Protein AF-0000000086029690 (afdb_homodimer)

pLDDT: mean 85.21, std 20.02, range [34.16, 98.94]

Sequence (148 aa):
MTLHETTILEARLVELEIRTALQDELLATLNDTVAQMRDTLELQQAQLRLLYRRVEQQNDNGAPAAVAEIPPHYMTLHETTILEARLVELEIRTALQDELLATLNDTVAQMRDTLELQQAQLRLLYRRVEQQNDNGAPAAVAEIPPHY

InterPro domains:
  IPR007236 SlyX [MF_00715] (8-74)
  IPR007236 SlyX [PF04102] (9-74)
  IPR007236 SlyX [PTHR36508] (7-74)

Foldseek 3Di:
DDPVVVVVVVVVVVVVVVVVVVVVVVVVVVVVVVVVVVVVVVVVLVVVVVVVVVVVVVCVVDPNDPPPCPDSPD/DDPVVVVVVVVVVVVVVVVVVVVVVVVVVVVVVVVVVVVVVVVVLVVVVVVVVVVVVVCVVDPNDPPPCPDSPD

Radius of gyration: 27.82 Å; Cα contacts (8 Å, |Δi|>4): 71; chains: 2; bounding box: 19×86×48 Å

Secondary structure (DSSP, 8-state):
--HHHHHHHHHHHHHHHHHHHHHHHHHHHHHHHHHHHHHHHHHHHHHHHHHHHHHHHHHHHSS-----------/--HHHHHHHHHHHHHHHHHHHHHHHHHHHHHHHHHHHHHHHHHHHHHHHHHHHHHHHHHHHSS-----------

Structure (mmCIF, N/CA/C/O backbone):
data_AF-0000000086029690-model_v1
#
loop_
_entity.id
_entity.type
_entity.pdbx_description
1 polymer 'Protein SlyX homolog'
#
loop_
_atom_site.group_PDB
_atom_site.id
_atom_site.type_symbol
_atom_site.label_atom_id
_atom_site.label_alt_id
_atom_site.label_comp_id
_atom_site.label_asym_id
_atom_site.label_entity_id
_atom_site.label_seq_id
_atom_site.pdbx_PDB_ins_cod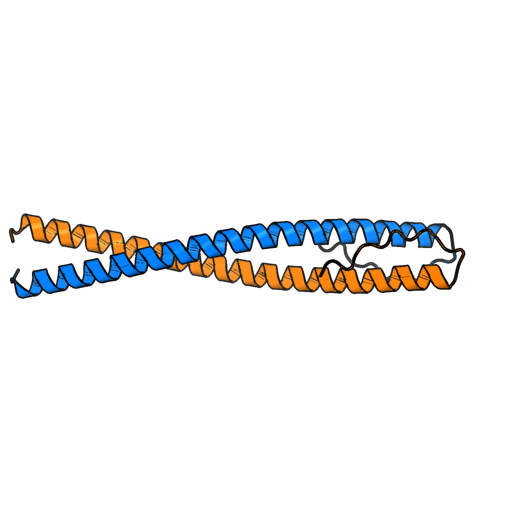e
_atom_site.Cartn_x
_atom_site.Cartn_y
_atom_site.Cartn_z
_atom_site.occupancy
_atom_site.B_iso_or_equiv
_atom_site.auth_seq_id
_atom_site.auth_comp_id
_atom_site.auth_asym_id
_atom_site.auth_atom_id
_atom_site.pdbx_PDB_model_num
ATOM 1 N N . MET A 1 1 ? 2.588 -43.875 -15.359 1 68.62 1 MET A N 1
ATOM 2 C CA . MET A 1 1 ? 1.489 -43 -14.906 1 68.62 1 MET A CA 1
ATOM 3 C C . MET A 1 1 ? 0.292 -43.125 -15.844 1 68.62 1 MET A C 1
ATOM 5 O O . MET A 1 1 ? 0.458 -43.25 -17.062 1 68.62 1 MET A O 1
ATOM 9 N N . THR A 1 2 ? -0.881 -43.219 -15.336 1 85.12 2 THR A N 1
ATOM 10 C CA . THR A 1 2 ? -2.082 -43.469 -16.125 1 85.12 2 THR A CA 1
ATOM 11 C C . THR A 1 2 ? -2.594 -42.188 -16.75 1 85.12 2 THR A C 1
ATOM 13 O O . THR A 1 2 ? -2.184 -41.094 -16.344 1 85.12 2 THR A O 1
ATOM 16 N N . LEU A 1 3 ? -3.26 -42.438 -17.891 1 84.19 3 LEU A N 1
ATOM 17 C CA . LEU A 1 3 ? -3.891 -41.281 -18.562 1 84.19 3 LEU A CA 1
ATOM 18 C C . LEU A 1 3 ? -4.637 -40.406 -17.562 1 84.19 3 LEU A C 1
ATOM 20 O O . LEU A 1 3 ? -4.609 -39.188 -17.672 1 84.19 3 LEU A O 1
ATOM 24 N N . HIS A 1 4 ? -5.258 -41.031 -16.641 1 87.88 4 HIS A N 1
ATOM 25 C CA . HIS A 1 4 ? -6.031 -40.344 -15.625 1 87.88 4 HIS A CA 1
ATOM 26 C C . HIS A 1 4 ? -5.133 -39.438 -14.766 1 87.88 4 HIS A C 1
ATOM 28 O O . HIS A 1 4 ? -5.465 -38.281 -14.5 1 87.88 4 HIS A O 1
ATOM 34 N N . GLU A 1 5 ? -3.965 -39.844 -14.328 1 88.25 5 GLU A N 1
ATOM 35 C CA . GLU A 1 5 ? -3.021 -39.094 -13.5 1 88.25 5 GLU A CA 1
ATOM 36 C C . GLU A 1 5 ? -2.488 -37.875 -14.234 1 88.25 5 GLU A C 1
ATOM 38 O O . GLU A 1 5 ? -2.352 -36.812 -13.641 1 88.25 5 GLU A O 1
ATOM 43 N N . THR A 1 6 ? -2.24 -38.031 -15.477 1 91.62 6 THR A N 1
ATOM 44 C CA . THR A 1 6 ? -1.722 -36.938 -16.281 1 91.62 6 THR A CA 1
ATOM 45 C C . THR A 1 6 ? -2.752 -35.812 -16.406 1 91.62 6 THR A C 1
ATOM 47 O O . THR A 1 6 ? -2.402 -34.625 -16.344 1 91.62 6 THR A O 1
ATOM 50 N N . THR A 1 7 ? -4.039 -36.188 -16.641 1 91.75 7 THR A N 1
ATOM 51 C CA . THR A 1 7 ? -5.129 -35.219 -16.75 1 91.75 7 THR A CA 1
ATOM 52 C C . THR A 1 7 ? -5.285 -34.406 -15.453 1 91.75 7 THR A C 1
ATOM 54 O O . THR A 1 7 ? -5.574 -33.219 -15.484 1 91.75 7 THR A O 1
ATOM 57 N N . ILE A 1 8 ? -5.074 -35.094 -14.328 1 93.62 8 ILE A N 1
ATOM 58 C CA . ILE A 1 8 ? -5.172 -34.438 -13.023 1 93.62 8 ILE A CA 1
ATOM 59 C C . ILE A 1 8 ? -4.031 -33.438 -12.867 1 93.62 8 ILE A C 1
ATOM 61 O O . ILE A 1 8 ? -4.238 -32.312 -12.383 1 93.62 8 ILE A O 1
ATOM 65 N N . LEU A 1 9 ? -2.814 -33.812 -13.227 1 93.81 9 LEU A N 1
ATOM 66 C CA . LEU A 1 9 ? -1.644 -32.938 -13.164 1 93.81 9 LEU A CA 1
ATOM 67 C C . LEU A 1 9 ? -1.842 -31.703 -14.031 1 93.81 9 LEU A C 1
ATOM 69 O O . LEU A 1 9 ? -1.489 -30.594 -13.625 1 93.81 9 LEU A O 1
ATOM 73 N N . GLU A 1 10 ? -2.406 -31.891 -15.172 1 94.75 10 GLU A N 1
ATOM 74 C CA . GLU A 1 10 ? -2.678 -30.797 -16.109 1 94.75 10 GLU A CA 1
ATOM 75 C C . GLU A 1 10 ? -3.713 -29.844 -15.531 1 94.75 10 GLU A C 1
ATOM 77 O O . GLU A 1 10 ? -3.58 -28.625 -15.68 1 94.75 10 GLU A O 1
ATOM 82 N N . ALA A 1 11 ? -4.711 -30.375 -14.945 1 97.12 11 ALA A N 1
ATOM 83 C CA . ALA A 1 11 ? -5.754 -29.547 -14.328 1 97.12 11 ALA A CA 1
ATOM 84 C C . ALA A 1 11 ? -5.184 -28.703 -13.203 1 97.12 11 ALA A C 1
ATOM 86 O O . ALA A 1 11 ? -5.512 -27.516 -13.078 1 97.12 11 ALA A O 1
ATOM 87 N N . ARG A 1 12 ? -4.324 -29.266 -12.383 1 97.44 12 ARG A N 1
ATOM 88 C CA . ARG A 1 12 ? -3.666 -28.547 -11.297 1 97.44 12 ARG A CA 1
ATOM 89 C C . ARG A 1 12 ? -2.766 -27.438 -11.828 1 97.44 12 ARG A C 1
ATOM 91 O O . ARG A 1 12 ? -2.695 -26.359 -11.25 1 97.44 12 ARG A O 1
ATOM 98 N N . LEU A 1 13 ? -2.1 -27.766 -12.867 1 97.75 13 LEU A N 1
ATOM 99 C CA . LEU A 1 13 ? -1.229 -26.781 -13.508 1 97.75 13 LEU A CA 1
ATOM 100 C C . LEU A 1 13 ? -2.027 -25.578 -13.984 1 97.75 13 LEU A C 1
ATOM 102 O O . LEU A 1 13 ? -1.632 -24.422 -13.742 1 97.75 13 LEU A O 1
ATOM 106 N N . VAL A 1 14 ? -3.111 -25.797 -14.617 1 98.06 14 VAL A N 1
ATOM 107 C CA . VAL A 1 14 ? -3.969 -24.734 -15.141 1 98.06 14 VAL A CA 1
ATOM 108 C C . VAL A 1 14 ? -4.496 -23.875 -13.992 1 98.06 14 VAL A C 1
ATOM 110 O O . VAL A 1 14 ? -4.484 -22.656 -14.07 1 98.06 14 VAL A O 1
ATOM 113 N N . GLU A 1 15 ? -4.844 -24.516 -12.938 1 98.19 15 GLU A N 1
ATOM 114 C CA . GLU A 1 15 ? -5.348 -23.797 -11.758 1 98.19 15 GLU A CA 1
ATOM 115 C C . GLU A 1 15 ? -4.281 -22.891 -11.172 1 98.19 15 GLU A C 1
ATOM 117 O O . GLU A 1 15 ? -4.559 -21.719 -10.852 1 98.19 15 GLU A O 1
ATOM 122 N N . LEU A 1 16 ? -3.104 -23.406 -11.055 1 98.44 16 LEU A N 1
ATOM 123 C CA . LEU A 1 16 ? -2.004 -22.625 -10.5 1 98.44 16 LEU A CA 1
ATOM 124 C C . LEU A 1 16 ? -1.626 -21.469 -11.43 1 98.44 16 LEU A C 1
ATOM 126 O O . LEU A 1 16 ? -1.258 -20.391 -10.969 1 98.44 16 LEU A O 1
ATOM 130 N N . GLU A 1 17 ? -1.734 -21.641 -12.672 1 98.56 17 GLU A N 1
ATOM 131 C CA . GLU A 1 17 ? -1.463 -20.578 -13.641 1 98.56 17 GLU A CA 1
ATOM 132 C C . GLU A 1 17 ? -2.477 -19.453 -13.523 1 98.56 17 GLU A C 1
ATOM 134 O O . GLU A 1 17 ? -2.107 -18.266 -13.555 1 98.56 17 GLU A O 1
ATOM 139 N N . ILE A 1 18 ? -3.67 -19.766 -13.344 1 98.69 18 ILE A N 1
ATOM 140 C CA . ILE A 1 18 ? -4.73 -18.766 -13.18 1 98.69 18 ILE A CA 1
ATOM 141 C C . ILE A 1 18 ? -4.508 -17.984 -11.883 1 98.69 18 ILE A C 1
ATOM 143 O O . ILE A 1 18 ? -4.559 -16.75 -11.883 1 98.69 18 ILE A O 1
ATOM 147 N N . ARG A 1 19 ? -4.215 -18.734 -10.805 1 98.62 19 ARG A N 1
ATOM 148 C CA . ARG A 1 19 ? -3.967 -18.109 -9.508 1 98.62 19 ARG A CA 1
ATOM 149 C C . ARG A 1 19 ? -2.781 -17.141 -9.586 1 98.62 19 ARG A C 1
ATOM 151 O O . ARG A 1 19 ? -2.85 -16.031 -9.078 1 98.62 19 ARG A O 1
ATOM 158 N N . THR A 1 20 ? -1.771 -17.594 -10.156 1 98.62 20 THR A N 1
ATOM 159 C CA . THR A 1 20 ? -0.568 -16.781 -10.289 1 98.62 20 THR A CA 1
ATOM 160 C C . THR A 1 20 ? -0.862 -15.516 -11.078 1 98.62 20 THR A C 1
ATOM 162 O O . THR A 1 20 ? -0.384 -14.43 -10.727 1 98.62 20 THR A O 1
ATOM 165 N N . ALA A 1 21 ? -1.666 -15.648 -12.117 1 98.62 21 ALA A N 1
ATOM 166 C CA . ALA A 1 21 ? -2.029 -14.492 -12.93 1 98.62 21 ALA A CA 1
ATOM 167 C C . ALA A 1 21 ? -2.842 -13.484 -12.117 1 98.62 21 ALA A C 1
ATOM 169 O O . ALA A 1 21 ? -2.598 -12.281 -12.195 1 98.62 21 ALA A O 1
ATOM 170 N N . LEU A 1 22 ? -3.74 -13.922 -11.344 1 98.69 22 LEU A N 1
ATOM 171 C CA . LEU A 1 22 ? -4.57 -13.07 -10.492 1 98.69 22 LEU A CA 1
ATOM 172 C C . LEU A 1 22 ? -3.725 -12.391 -9.414 1 98.69 22 LEU A C 1
ATOM 174 O O . LEU A 1 22 ? -3.896 -11.195 -9.156 1 98.69 22 LEU A O 1
ATOM 178 N N . GLN A 1 23 ? -2.846 -13.055 -8.844 1 98.69 23 GLN A N 1
ATOM 179 C CA . GLN A 1 23 ? -1.959 -12.516 -7.824 1 98.69 23 GLN A CA 1
ATOM 180 C C . GLN A 1 23 ? -1.026 -11.453 -8.406 1 98.69 23 GLN A C 1
ATOM 182 O O . GLN A 1 23 ? -0.735 -10.445 -7.762 1 98.69 23 GLN A O 1
ATOM 187 N N . ASP A 1 24 ? -0.633 -11.758 -9.609 1 98.62 24 ASP A N 1
ATOM 188 C CA . ASP A 1 24 ? 0.189 -10.766 -10.297 1 98.62 24 ASP A CA 1
ATOM 189 C C . ASP A 1 24 ? -0.56 -9.445 -10.453 1 98.62 24 ASP A C 1
ATOM 191 O O . ASP A 1 24 ? 0.006 -8.375 -10.211 1 98.62 24 ASP A O 1
ATOM 195 N N . GLU A 1 25 ? -1.738 -9.555 -10.844 1 98.75 25 GLU A N 1
ATOM 196 C CA . GLU A 1 25 ? -2.568 -8.367 -11.008 1 98.75 25 GLU A CA 1
ATOM 197 C C . GLU A 1 25 ? -2.773 -7.648 -9.68 1 98.75 25 GLU A C 1
ATOM 199 O O . GLU A 1 25 ? -2.686 -6.418 -9.609 1 98.75 25 GLU A O 1
ATOM 204 N N . LEU A 1 26 ? -3.062 -8.367 -8.648 1 98.75 26 LEU A N 1
ATOM 205 C CA . LEU A 1 26 ? -3.26 -7.809 -7.32 1 98.75 26 LEU A CA 1
ATOM 206 C C . LEU A 1 26 ? -1.996 -7.105 -6.832 1 98.75 26 LEU A C 1
ATOM 208 O O . LEU A 1 26 ? -2.064 -6 -6.293 1 98.75 26 LEU A O 1
ATOM 212 N N . LEU A 1 27 ? -0.886 -7.734 -7.039 1 98.81 27 LEU A N 1
ATOM 213 C CA . LEU A 1 27 ? 0.401 -7.176 -6.641 1 98.81 27 LEU A CA 1
ATOM 214 C C . LEU A 1 27 ? 0.66 -5.852 -7.352 1 98.81 27 LEU A C 1
ATOM 216 O O . LEU A 1 27 ? 1.115 -4.887 -6.73 1 98.81 27 LEU A O 1
ATOM 220 N N . ALA A 1 28 ? 0.313 -5.867 -8.609 1 98.75 28 ALA A N 1
ATOM 221 C CA . ALA A 1 28 ? 0.49 -4.641 -9.383 1 98.75 28 ALA A CA 1
ATOM 222 C C . ALA A 1 28 ? -0.393 -3.52 -8.844 1 98.75 28 ALA A C 1
ATOM 224 O O . ALA A 1 28 ? 0.069 -2.391 -8.664 1 98.75 28 ALA A O 1
ATOM 225 N N . THR A 1 29 ? -1.554 -3.846 -8.555 1 98.75 29 THR A N 1
ATOM 226 C CA . THR A 1 29 ? -2.514 -2.881 -8.031 1 98.75 29 THR A CA 1
ATOM 227 C C . THR A 1 29 ? -2.068 -2.361 -6.664 1 98.75 29 THR A C 1
ATOM 229 O O . THR A 1 29 ? -2.107 -1.155 -6.41 1 98.75 29 THR A O 1
ATOM 232 N N . LEU A 1 30 ? -1.628 -3.211 -5.824 1 98.75 30 LEU A N 1
ATOM 233 C CA . LEU A 1 30 ? -1.173 -2.824 -4.496 1 98.75 30 LEU A CA 1
ATOM 234 C C . LEU A 1 30 ? 0.079 -1.958 -4.578 1 98.75 30 LE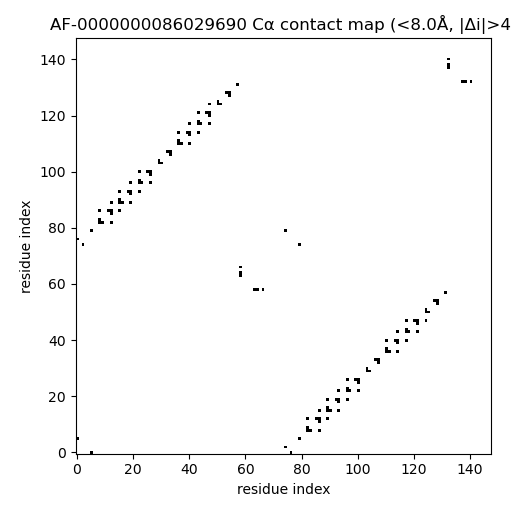U A C 1
ATOM 236 O O . LEU A 1 30 ? 0.229 -0.999 -3.818 1 98.75 30 LEU A O 1
ATOM 240 N N . ASN A 1 31 ? 0.923 -2.281 -5.449 1 98.88 31 ASN A N 1
ATOM 241 C CA . ASN A 1 31 ? 2.115 -1.464 -5.648 1 98.88 31 ASN A CA 1
ATOM 242 C C . ASN A 1 31 ? 1.755 -0.041 -6.062 1 98.88 31 ASN A C 1
ATOM 244 O O . ASN A 1 31 ? 2.34 0.922 -5.566 1 98.88 31 ASN A O 1
ATOM 248 N N . ASP A 1 32 ? 0.841 0.083 -6.965 1 98.81 32 ASP A N 1
ATOM 249 C CA . ASP A 1 32 ? 0.36 1.397 -7.379 1 98.81 32 ASP A CA 1
ATOM 250 C C . ASP A 1 32 ? -0.253 2.154 -6.203 1 98.81 32 ASP A C 1
ATOM 252 O O . ASP A 1 32 ? -0.032 3.357 -6.051 1 98.81 32 ASP A O 1
ATOM 256 N N . THR A 1 33 ? -1.052 1.488 -5.406 1 98.94 33 THR A N 1
ATOM 257 C CA . THR A 1 33 ? -1.677 2.068 -4.223 1 98.94 33 THR A CA 1
ATOM 258 C C . THR A 1 33 ? -0.621 2.592 -3.254 1 98.94 33 THR A C 1
ATOM 260 O O . THR A 1 33 ? -0.72 3.723 -2.771 1 98.94 33 THR A O 1
ATOM 263 N N . VAL A 1 34 ? 0.375 1.799 -3.006 1 98.88 34 VAL A N 1
ATOM 264 C CA . VAL A 1 34 ? 1.442 2.174 -2.084 1 98.88 34 VAL A CA 1
ATOM 265 C C . VAL A 1 34 ? 2.158 3.42 -2.6 1 98.88 34 VAL A C 1
ATOM 267 O O . VAL A 1 34 ? 2.469 4.328 -1.828 1 98.88 34 VAL A O 1
ATOM 270 N N . ALA A 1 35 ? 2.385 3.545 -3.84 1 98.88 35 ALA A N 1
ATOM 271 C CA . ALA A 1 35 ? 3.045 4.703 -4.441 1 98.88 35 ALA A CA 1
ATOM 272 C C . ALA A 1 35 ? 2.215 5.969 -4.25 1 98.88 35 ALA A C 1
ATOM 274 O 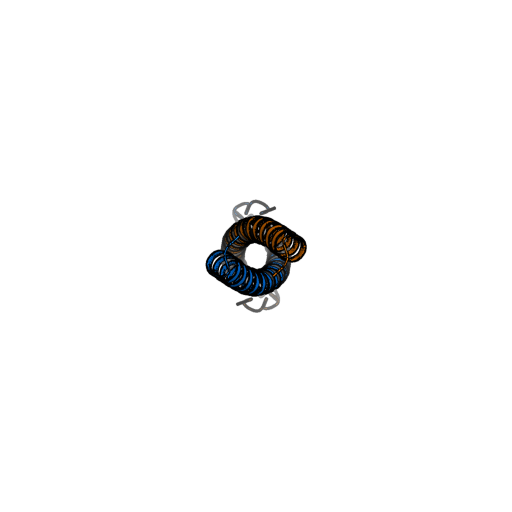O . ALA A 1 35 ? 2.744 7.016 -3.873 1 98.88 35 ALA A O 1
ATOM 275 N N . GLN A 1 36 ? 0.976 5.844 -4.445 1 98.88 36 GLN A N 1
ATOM 276 C CA . GLN A 1 36 ? 0.07 6.977 -4.289 1 98.88 36 GLN A CA 1
ATOM 277 C C . GLN A 1 36 ? -0.01 7.418 -2.83 1 98.88 36 GLN A C 1
ATOM 279 O O . GLN A 1 36 ? 0.003 8.617 -2.539 1 98.88 36 GLN A O 1
ATOM 284 N N . MET A 1 37 ? -0.088 6.406 -2.012 1 98.88 37 MET A N 1
ATOM 285 C CA . MET A 1 37 ? -0.155 6.707 -0.584 1 98.88 37 MET A CA 1
ATOM 286 C C . MET A 1 37 ? 1.132 7.371 -0.106 1 98.88 37 MET A C 1
ATOM 288 O O . MET A 1 37 ? 1.096 8.281 0.719 1 98.88 37 MET A O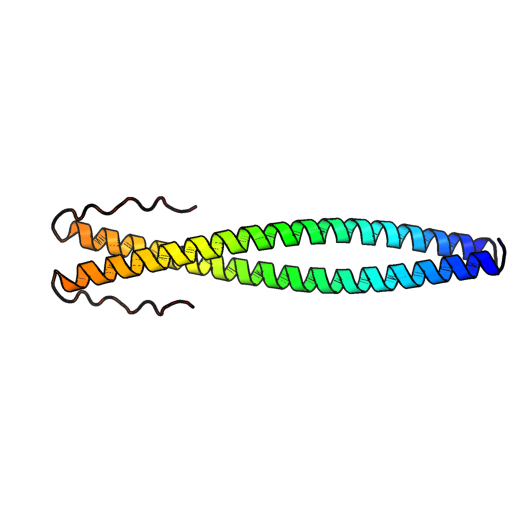 1
ATOM 292 N N . ARG A 1 38 ? 2.215 6.898 -0.646 1 98.88 38 ARG A N 1
ATOM 293 C CA . ARG A 1 38 ? 3.504 7.5 -0.315 1 98.88 38 ARG A CA 1
ATOM 294 C C . ARG A 1 38 ? 3.543 8.969 -0.717 1 98.88 38 ARG A C 1
ATOM 296 O O . ARG A 1 38 ? 4.004 9.82 0.05 1 98.88 38 ARG A O 1
ATOM 303 N N . ASP A 1 39 ? 3.057 9.312 -1.884 1 98.75 39 ASP A N 1
ATOM 304 C CA . ASP A 1 39 ? 2.996 10.688 -2.355 1 98.75 39 ASP A CA 1
ATOM 305 C C . ASP A 1 39 ? 2.129 11.547 -1.438 1 98.75 39 ASP A C 1
ATOM 307 O O . ASP A 1 39 ? 2.512 12.664 -1.079 1 98.75 39 ASP A O 1
ATOM 311 N N . THR A 1 40 ? 1.03 10.961 -1.096 1 98.81 40 THR A N 1
ATOM 312 C CA . THR A 1 40 ? 0.105 11.672 -0.217 1 98.81 40 THR A CA 1
ATOM 313 C C . THR A 1 40 ? 0.74 11.922 1.147 1 98.81 40 THR A C 1
ATOM 315 O O . THR A 1 40 ? 0.625 13.016 1.699 1 98.81 40 THR A O 1
ATOM 318 N N . LEU A 1 41 ? 1.374 10.953 1.675 1 98.81 41 LEU A N 1
ATOM 319 C CA . LEU A 1 41 ? 2.053 11.055 2.963 1 98.81 41 LEU A CA 1
ATOM 320 C C . LEU A 1 41 ? 3.107 12.156 2.932 1 98.81 41 LEU A C 1
ATOM 322 O O . LEU A 1 41 ? 3.201 12.953 3.867 1 98.81 41 LEU A O 1
ATOM 326 N N . GLU A 1 42 ? 3.799 12.172 1.854 1 98.75 42 GLU A N 1
ATOM 327 C CA . GLU A 1 42 ? 4.848 13.172 1.697 1 98.75 42 GLU A CA 1
ATOM 328 C C . GLU A 1 42 ? 4.258 14.578 1.615 1 98.75 42 GLU A C 1
ATOM 330 O O . GLU A 1 42 ? 4.785 15.516 2.217 1 98.75 42 GLU A O 1
ATOM 335 N N . LEU A 1 43 ? 3.232 14.703 0.888 1 98.62 43 LEU A N 1
ATOM 336 C CA . LEU A 1 43 ? 2.557 15.992 0.756 1 98.62 43 LEU A CA 1
ATOM 337 C C . LEU A 1 43 ? 2.014 16.469 2.102 1 98.62 43 LEU A C 1
ATOM 339 O O . LEU A 1 43 ? 2.217 17.609 2.49 1 98.62 43 LEU A O 1
ATOM 343 N N . GLN A 1 44 ? 1.405 15.562 2.846 1 98.62 44 GLN A N 1
ATOM 344 C CA . GLN A 1 44 ? 0.851 15.922 4.148 1 98.62 44 GLN A CA 1
ATOM 345 C C . GLN A 1 44 ? 1.955 16.281 5.133 1 98.62 44 GLN A C 1
ATOM 347 O O . GLN A 1 44 ? 1.787 17.188 5.953 1 98.62 44 GLN A O 1
ATOM 352 N N . GLN A 1 45 ? 3.021 15.664 5.008 1 98.44 45 GLN A N 1
ATOM 353 C CA . GLN A 1 45 ? 4.156 15.969 5.875 1 98.44 45 GLN A CA 1
ATOM 354 C C . GLN A 1 45 ? 4.703 17.359 5.59 1 98.44 45 GLN A C 1
ATOM 356 O O . GLN A 1 45 ? 5.027 18.109 6.516 1 98.44 45 GLN A O 1
ATOM 361 N N . ALA A 1 46 ? 4.773 17.688 4.344 1 98 46 ALA A N 1
ATOM 362 C CA . ALA A 1 46 ? 5.23 19.016 3.951 1 98 46 ALA A CA 1
ATOM 363 C C . ALA A 1 46 ? 4.262 20.094 4.434 1 98 46 ALA A C 1
ATOM 365 O O . ALA A 1 46 ? 4.684 21.141 4.926 1 98 46 ALA A O 1
ATOM 366 N N . GLN A 1 47 ? 3.049 19.828 4.309 1 98.12 47 GLN A N 1
ATOM 367 C CA . GLN A 1 47 ? 2.016 20.75 4.77 1 98.12 47 GLN A CA 1
ATOM 368 C C . GLN A 1 47 ? 2.096 20.969 6.277 1 98.12 47 GLN A C 1
ATOM 370 O O . GLN A 1 47 ? 1.967 22.094 6.758 1 98.12 47 GLN A O 1
ATOM 375 N N . LEU A 1 48 ? 2.344 19.938 7 1 97.62 48 LEU A N 1
ATOM 376 C CA . LEU A 1 48 ? 2.488 20.016 8.453 1 97.62 48 LEU A CA 1
ATOM 377 C C . LEU A 1 48 ? 3.686 20.875 8.828 1 97.62 48 LEU A C 1
ATOM 379 O O . LEU A 1 48 ? 3.582 21.734 9.711 1 97.62 48 LEU A O 1
ATOM 383 N N . ARG A 1 49 ? 4.715 20.641 8.125 1 96.88 49 ARG A N 1
ATOM 384 C CA . ARG A 1 49 ? 5.918 21.406 8.391 1 96.88 49 ARG A CA 1
ATOM 385 C C . ARG A 1 49 ? 5.676 22.891 8.148 1 96.88 49 ARG A C 1
ATOM 387 O O . ARG A 1 49 ? 6.086 23.734 8.953 1 96.88 49 ARG A O 1
ATOM 394 N N . LEU A 1 50 ? 5.051 23.156 7.094 1 94.88 50 LEU A N 1
ATOM 395 C CA . LEU A 1 50 ? 4.75 24.547 6.746 1 94.88 50 LEU A CA 1
ATOM 396 C C . LEU A 1 50 ? 3.855 25.188 7.801 1 94.88 50 LEU A C 1
ATOM 398 O O . LEU A 1 50 ? 4.117 26.297 8.25 1 94.88 50 LEU A O 1
ATOM 402 N N . LEU A 1 51 ? 2.9 24.531 8.32 1 92.81 51 LEU A N 1
ATOM 403 C CA . LEU A 1 51 ? 1.946 25.047 9.289 1 92.81 51 LEU A CA 1
ATOM 404 C C . LEU A 1 51 ? 2.604 25.219 10.656 1 92.81 51 LEU A C 1
ATOM 406 O O . LEU A 1 51 ? 2.309 26.188 11.367 1 92.81 51 LEU A O 1
ATOM 410 N N . TYR A 1 52 ? 3.482 24.344 10.922 1 91.94 52 TYR A N 1
ATOM 411 C CA . TYR A 1 52 ? 4.215 24.453 12.18 1 91.94 52 TYR A CA 1
ATOM 412 C C . TYR A 1 52 ? 5.078 25.719 12.195 1 91.94 52 TYR A C 1
ATOM 414 O O . TYR A 1 52 ? 5.105 26.453 13.188 1 91.94 52 TYR A O 1
ATOM 422 N N . ARG A 1 53 ? 5.684 26.016 11.125 1 89.38 53 ARG A N 1
ATOM 423 C CA . ARG A 1 53 ? 6.512 27.203 11.008 1 89.38 53 ARG A CA 1
ATOM 424 C C . ARG A 1 53 ? 5.668 28.469 11.141 1 89.38 53 ARG A C 1
ATOM 426 O O . ARG A 1 53 ? 6.082 29.438 11.789 1 89.38 53 ARG A O 1
ATOM 433 N N . ARG A 1 54 ? 4.508 28.391 10.617 1 85.69 54 ARG A N 1
ATOM 434 C CA . ARG A 1 54 ? 3.604 29.531 10.68 1 85.69 54 ARG A CA 1
ATOM 435 C C . ARG A 1 54 ? 3.148 29.797 12.109 1 85.69 54 ARG A C 1
ATOM 437 O O . ARG A 1 54 ? 3.125 30.938 12.562 1 85.69 54 ARG A O 1
ATOM 444 N N . VAL A 1 55 ? 2.838 28.781 12.805 1 84.5 55 VAL A N 1
ATOM 445 C CA . VAL A 1 5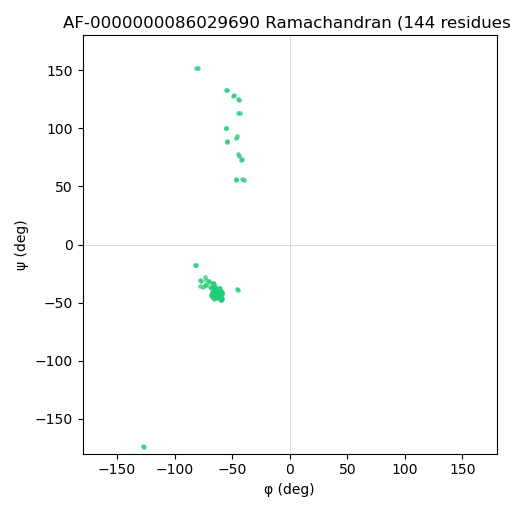5 ? 2.373 28.891 14.188 1 84.5 55 VAL A CA 1
ATOM 446 C C . VAL A 1 55 ? 3.508 29.406 15.07 1 84.5 55 VAL A C 1
ATOM 448 O O . VAL A 1 55 ? 3.295 30.25 15.938 1 84.5 55 VAL A O 1
ATOM 451 N N . GLU A 1 56 ? 4.633 28.969 14.75 1 84.44 56 GLU A N 1
ATOM 452 C CA . GLU A 1 56 ? 5.801 29.391 15.523 1 84.44 56 GLU A CA 1
ATOM 453 C C . GLU A 1 56 ? 6.113 30.859 15.297 1 84.44 56 GLU A C 1
ATOM 455 O O . GLU A 1 56 ? 6.418 31.594 16.25 1 84.44 56 GLU A O 1
ATOM 460 N N . GLN A 1 57 ? 5.957 31.391 14.141 1 82.62 57 GLN A N 1
ATOM 461 C CA . GLN A 1 57 ? 6.215 32.781 13.789 1 82.62 57 GLN A CA 1
ATOM 462 C C . GLN A 1 57 ? 5.184 33.719 14.422 1 82.62 57 GLN A C 1
ATOM 464 O O . GLN A 1 57 ? 5.523 34.812 14.867 1 82.62 57 GLN A O 1
ATOM 469 N N . GLN A 1 58 ? 3.992 33.344 14.625 1 78.81 58 GLN A N 1
ATOM 470 C CA . GLN A 1 58 ? 2.922 34.125 15.219 1 78.81 58 GLN A CA 1
ATOM 471 C C . GLN A 1 58 ? 3.064 34.219 16.734 1 78.81 58 GLN A C 1
ATOM 473 O O . GLN A 1 58 ? 2.715 35.219 17.344 1 78.81 58 GLN A O 1
ATOM 478 N N . ASN A 1 59 ? 3.59 33.219 17.219 1 76.69 59 ASN A N 1
ATOM 479 C CA . ASN A 1 59 ? 3.814 33.219 18.672 1 76.69 59 ASN A CA 1
ATOM 480 C C . ASN A 1 59 ? 4.965 34.125 19.062 1 76.69 59 ASN A C 1
ATOM 482 O O . ASN A 1 59 ? 4.965 34.688 20.156 1 76.69 59 ASN A O 1
ATOM 486 N N . ASP A 1 60 ? 5.965 34.406 18.297 1 75 60 ASP A N 1
ATOM 487 C CA . ASP A 1 60 ? 7.113 35.25 18.578 1 75 60 ASP A CA 1
ATOM 488 C C . ASP A 1 60 ? 6.734 36.719 18.453 1 75 60 ASP A C 1
ATOM 490 O O . ASP A 1 60 ? 7.289 37.562 19.172 1 75 60 ASP A O 1
ATOM 494 N N . ASN A 1 61 ? 5.84 37.219 17.531 1 60.66 61 ASN A N 1
ATOM 495 C CA . ASN A 1 61 ? 5.496 38.625 17.312 1 60.66 61 ASN A CA 1
ATOM 496 C C . ASN A 1 61 ? 4.453 39.094 18.328 1 60.66 61 ASN A C 1
ATOM 498 O O . ASN A 1 61 ? 4.215 40.312 18.453 1 60.66 61 ASN A O 1
ATOM 502 N N . GLY A 1 62 ? 3.623 38.219 19.109 1 57.09 62 GLY A N 1
ATOM 503 C CA . GLY A 1 62 ? 2.701 38.531 20.188 1 57.09 62 GLY A CA 1
ATOM 504 C C . GLY A 1 62 ? 2.955 37.719 21.453 1 57.09 62 GLY A C 1
ATOM 505 O O . GLY A 1 62 ? 3.891 36.938 21.5 1 57.09 62 GLY A O 1
ATOM 506 N N . ALA A 1 63 ? 2.004 37.719 22.781 1 52.06 63 ALA A N 1
ATOM 507 C CA . ALA A 1 63 ? 2.082 37.031 24.062 1 52.06 63 ALA A CA 1
ATOM 508 C C . ALA A 1 63 ? 2.189 35.531 23.859 1 52.06 63 ALA A C 1
ATOM 510 O O . ALA A 1 63 ? 1.68 34.969 22.875 1 52.06 63 ALA A O 1
ATOM 511 N N . PRO A 1 64 ? 3.131 34.75 24.547 1 48.22 64 PRO A N 1
ATOM 512 C CA . PRO A 1 64 ? 3.5 33.344 24.484 1 48.22 64 PRO A CA 1
ATOM 513 C C . PRO A 1 64 ? 2.289 32.406 24.359 1 48.22 64 PRO A C 1
ATOM 515 O O . PRO A 1 64 ? 1.442 32.375 25.25 1 48.22 64 PRO A O 1
ATOM 518 N N . ALA A 1 65 ? 1.426 32.5 23.422 1 47.28 65 ALA A N 1
ATOM 519 C CA . ALA A 1 65 ? 0.38 31.469 23.469 1 47.28 65 ALA A CA 1
ATOM 520 C C . ALA A 1 65 ? 0.971 30.094 23.734 1 47.28 65 ALA A C 1
ATOM 522 O O . ALA A 1 65 ? 2.121 29.828 23.375 1 47.28 65 ALA A O 1
ATOM 523 N N . ALA A 1 66 ? 0.57 29.312 24.734 1 45.22 66 ALA A N 1
ATOM 524 C CA . ALA A 1 66 ? 0.916 27.953 25.172 1 45.22 66 ALA A CA 1
ATOM 525 C C . ALA A 1 66 ? 0.925 26.984 23.984 1 45.22 66 ALA A C 1
ATOM 527 O O . ALA A 1 66 ? -0.126 26.5 23.562 1 45.22 66 ALA A O 1
ATOM 528 N N . VAL A 1 67 ? 1.631 27.188 22.984 1 45.16 67 VAL A N 1
ATOM 529 C CA . VAL A 1 67 ? 1.689 26.359 21.781 1 45.16 67 VAL A CA 1
ATOM 530 C C . VAL A 1 67 ? 2.01 24.922 22.141 1 45.16 67 VAL A C 1
ATOM 532 O O . VAL A 1 67 ? 3.049 24.641 22.75 1 45.16 67 VAL A O 1
ATOM 535 N N . ALA A 1 68 ? 1.047 24.141 22.422 1 44.31 68 ALA A N 1
ATOM 536 C CA . ALA A 1 68 ? 1.298 22.719 22.656 1 44.31 68 ALA A CA 1
ATOM 537 C C . ALA A 1 68 ? 2.266 22.141 21.625 1 44.31 68 ALA A C 1
ATOM 539 O O . ALA A 1 68 ? 2.143 22.422 20.438 1 44.31 68 ALA A O 1
ATOM 540 N N . GLU A 1 69 ? 3.52 21.703 21.922 1 44.22 69 GLU A N 1
ATOM 541 C CA . GLU A 1 69 ? 4.586 21 21.219 1 44.22 69 GLU A CA 1
ATOM 542 C C . GLU A 1 69 ? 4.031 19.859 20.375 1 44.22 69 GLU A C 1
ATOM 544 O O . GLU A 1 69 ? 3.518 18.875 20.922 1 44.22 69 GLU A O 1
ATOM 549 N N . ILE A 1 70 ? 3.379 20.078 19.281 1 44.69 70 ILE A N 1
ATOM 550 C CA . ILE A 1 70 ? 3.104 18.922 18.438 1 44.69 70 ILE A CA 1
ATOM 551 C C . ILE A 1 70 ? 4.41 18.203 18.109 1 44.69 70 ILE A C 1
ATOM 553 O O . ILE A 1 70 ? 5.309 18.781 17.5 1 44.69 70 ILE A O 1
ATOM 557 N N . PRO A 1 71 ? 4.719 17.109 18.812 1 40.38 71 PRO A N 1
ATOM 558 C CA . PRO A 1 71 ? 5.965 16.422 18.469 1 40.38 71 PRO A CA 1
ATOM 559 C C . PRO A 1 71 ? 6.113 16.188 16.969 1 40.38 71 PRO A C 1
ATOM 561 O O . PRO A 1 71 ? 5.113 16.047 16.266 1 40.38 71 PRO A O 1
ATOM 564 N N . PRO A 1 72 ? 7.285 16.594 16.375 1 38.62 72 PRO A N 1
ATOM 565 C CA . PRO A 1 72 ? 7.629 16.406 14.953 1 38.62 72 PRO A CA 1
ATOM 566 C C . PRO A 1 72 ? 7.301 15.008 14.438 1 38.62 72 PRO A C 1
ATOM 568 O O . PRO A 1 72 ? 7.656 14.016 15.078 1 38.62 72 PRO A O 1
ATOM 571 N N . HIS A 1 73 ? 6.031 14.703 14.148 1 45.78 73 HIS A N 1
ATOM 572 C CA . HIS A 1 73 ? 5.844 13.336 13.664 1 45.78 73 HIS A CA 1
ATOM 573 C C . HIS A 1 73 ? 6.883 12.984 12.602 1 45.78 73 HIS A C 1
ATOM 575 O O . HIS A 1 73 ? 6.926 13.609 11.539 1 45.78 73 HIS A O 1
ATOM 581 N N . TYR A 1 74 ? 7.977 12.43 12.969 1 34.53 74 TYR A N 1
ATOM 582 C CA . TYR A 1 74 ? 8.867 11.773 12.016 1 34.53 74 TYR A CA 1
ATOM 583 C C . TYR A 1 74 ? 8.094 10.836 11.094 1 34.53 74 TYR A C 1
ATOM 585 O O . TYR A 1 74 ? 7.078 10.266 11.492 1 34.53 74 TYR A O 1
ATOM 593 N N . MET B 1 1 ? 1.081 -40.188 -23.312 1 68.19 1 MET B N 1
ATOM 594 C CA . MET B 1 1 ? 2.119 -39.25 -22.938 1 68.19 1 MET B CA 1
ATOM 595 C C . MET B 1 1 ? 3.346 -39.969 -22.375 1 68.19 1 MET B C 1
ATOM 597 O O . MET B 1 1 ? 3.215 -40.938 -21.641 1 68.19 1 MET B O 1
ATOM 601 N N . THR B 1 2 ? 4.508 -39.594 -22.766 1 84.81 2 THR B N 1
ATOM 602 C CA . THR B 1 2 ? 5.734 -40.281 -22.406 1 84.81 2 THR B CA 1
ATOM 603 C C . THR B 1 2 ? 6.188 -39.906 -21 1 84.81 2 THR B C 1
ATOM 605 O O . THR B 1 2 ? 5.703 -38.906 -20.438 1 84.81 2 THR B O 1
ATOM 608 N N . LEU B 1 3 ? 6.895 -40.875 -20.422 1 84.12 3 LEU B N 1
ATOM 609 C CA . LEU B 1 3 ? 7.477 -40.625 -19.109 1 84.12 3 LEU B CA 1
ATOM 610 C C . LEU B 1 3 ? 8.141 -39.25 -19.062 1 84.12 3 LEU B C 1
ATOM 612 O O . LEU B 1 3 ? 8.047 -38.562 -18.062 1 84.12 3 LEU B O 1
ATOM 616 N N . HIS B 1 4 ? 8.781 -38.906 -20.125 1 87.62 4 HIS B N 1
ATOM 617 C CA . HIS B 1 4 ? 9.492 -37.656 -20.219 1 87.62 4 HIS B CA 1
ATOM 618 C C . HIS B 1 4 ? 8.523 -36.469 -20.125 1 87.62 4 HIS B C 1
ATOM 620 O O . HIS B 1 4 ? 8.781 -35.5 -19.406 1 87.62 4 HIS B O 1
ATOM 626 N N . GLU B 1 5 ? 7.352 -36.469 -20.734 1 88.12 5 GLU B N 1
ATOM 627 C CA . GLU B 1 5 ? 6.344 -35.406 -20.734 1 88.12 5 GLU B CA 1
ATOM 628 C C . GLU B 1 5 ? 5.758 -35.188 -19.328 1 88.12 5 GLU B C 1
ATOM 630 O O . GLU B 1 5 ? 5.539 -34.062 -18.906 1 88.12 5 GLU B O 1
ATOM 635 N N . THR B 1 6 ? 5.559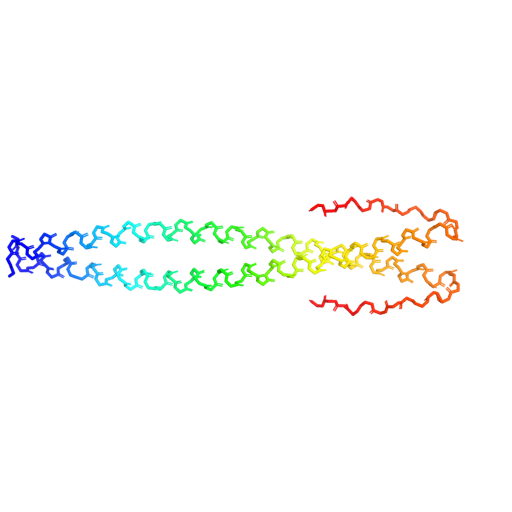 -36.281 -18.672 1 91.5 6 THR B N 1
ATOM 636 C CA . THR B 1 6 ? 4.996 -36.219 -17.328 1 91.5 6 THR B CA 1
ATOM 637 C C . THR B 1 6 ? 5.957 -35.531 -16.359 1 91.5 6 THR B C 1
ATOM 639 O O . THR B 1 6 ? 5.535 -34.719 -15.508 1 91.5 6 THR B O 1
ATOM 642 N N . THR B 1 7 ? 7.258 -35.844 -16.438 1 91.56 7 THR B N 1
ATOM 643 C CA . THR B 1 7 ? 8.289 -35.25 -15.609 1 91.56 7 THR B CA 1
ATOM 644 C C . THR B 1 7 ? 8.359 -33.75 -15.836 1 91.56 7 THR B C 1
ATOM 646 O O . THR B 1 7 ? 8.578 -32.969 -14.891 1 91.56 7 THR B O 1
ATOM 649 N N . ILE B 1 8 ? 8.172 -33.344 -17.062 1 93.5 8 ILE B N 1
ATOM 650 C CA . ILE B 1 8 ? 8.188 -31.906 -17.406 1 93.5 8 ILE B CA 1
ATOM 651 C C . ILE B 1 8 ? 6.984 -31.219 -16.781 1 93.5 8 ILE B C 1
ATOM 653 O O . ILE B 1 8 ? 7.109 -30.109 -16.234 1 93.5 8 ILE B O 1
ATOM 657 N N . LEU B 1 9 ? 5.793 -31.797 -16.875 1 93.75 9 LEU B N 1
ATOM 658 C CA . LEU B 1 9 ? 4.57 -31.266 -16.281 1 93.75 9 LEU B CA 1
ATOM 659 C C . LEU B 1 9 ? 4.715 -31.125 -14.766 1 93.75 9 LEU B C 1
ATOM 661 O O . LEU B 1 9 ? 4.285 -30.125 -14.195 1 93.75 9 LEU B O 1
ATOM 665 N N . GLU B 1 10 ? 5.324 -32.094 -14.164 1 94.75 10 GLU B N 1
ATOM 666 C CA . GLU B 1 10 ? 5.555 -32.062 -12.719 1 94.75 10 GLU B CA 1
ATOM 667 C C . GLU B 1 10 ? 6.512 -30.953 -12.328 1 94.75 10 GLU B C 1
ATOM 669 O O . GLU B 1 10 ? 6.309 -30.297 -11.305 1 94.75 10 GLU B O 1
ATOM 674 N N . ALA B 1 11 ? 7.527 -30.781 -13.078 1 97.06 11 ALA B N 1
ATOM 675 C CA . ALA B 1 11 ? 8.5 -29.719 -12.828 1 97.06 11 ALA B CA 1
ATOM 676 C C . ALA B 1 11 ? 7.844 -28.344 -12.922 1 97.06 11 ALA B C 1
ATOM 678 O O . ALA B 1 11 ? 8.094 -27.469 -12.086 1 97.06 11 ALA B O 1
ATOM 679 N N . ARG B 1 12 ? 7 -28.141 -13.906 1 97.38 12 ARG B N 1
ATOM 680 C CA . ARG B 1 12 ? 6.266 -26.891 -14.078 1 97.38 12 ARG B CA 1
ATOM 681 C C . ARG B 1 12 ? 5.312 -26.641 -12.914 1 97.38 12 ARG B C 1
ATOM 683 O O . ARG B 1 12 ? 5.156 -25.516 -12.469 1 97.38 12 ARG B O 1
ATOM 690 N N . LEU B 1 13 ? 4.695 -27.672 -12.516 1 97.75 13 LEU B N 1
ATOM 691 C CA . LEU B 1 13 ? 3.787 -27.594 -11.3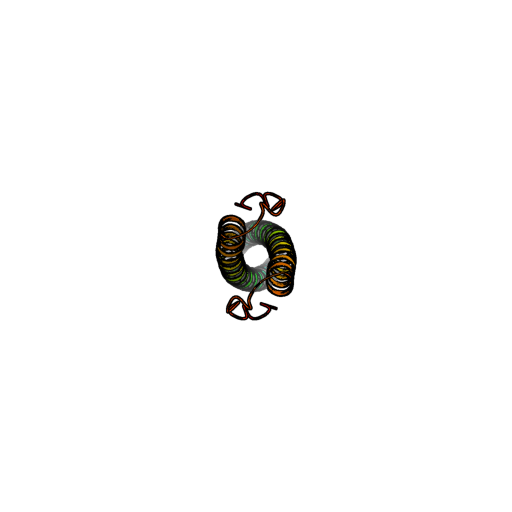75 1 97.75 13 LEU B CA 1
ATOM 692 C C . LEU B 1 13 ? 4.523 -27.125 -10.125 1 97.75 13 LEU B C 1
ATOM 694 O O . LEU B 1 13 ? 4.047 -26.234 -9.414 1 97.75 13 LEU B O 1
ATOM 698 N N . VAL B 1 14 ? 5.629 -27.688 -9.852 1 98.06 14 VAL B N 1
ATOM 699 C CA . VAL B 1 14 ? 6.434 -27.359 -8.68 1 98.06 14 VAL B CA 1
ATOM 700 C C . VAL B 1 14 ? 6.875 -25.906 -8.758 1 98.06 14 VAL B C 1
ATOM 702 O O . VAL B 1 14 ? 6.789 -25.172 -7.766 1 98.06 14 VAL B O 1
ATOM 705 N N . GLU B 1 15 ? 7.234 -25.469 -9.906 1 98.19 15 GLU B N 1
ATOM 706 C CA . GLU B 1 15 ? 7.66 -24.094 -10.109 1 98.19 15 GLU B CA 1
ATOM 707 C C . GLU B 1 15 ? 6.523 -23.125 -9.82 1 98.19 15 GLU B C 1
ATOM 709 O O . GLU B 1 15 ? 6.719 -22.109 -9.133 1 98.19 15 GLU B O 1
ATOM 714 N N . LEU B 1 16 ? 5.379 -23.438 -10.328 1 98.44 16 LEU B N 1
ATOM 715 C CA . LEU B 1 16 ? 4.215 -22.578 -10.125 1 98.44 16 LEU B CA 1
ATOM 716 C C . LEU B 1 16 ? 3.793 -22.578 -8.656 1 98.44 16 LEU B C 1
ATOM 718 O O . LEU B 1 16 ? 3.344 -21.547 -8.141 1 98.44 16 LEU B O 1
ATOM 722 N N . GLU B 1 17 ? 3.949 -23.609 -7.98 1 98.56 17 GLU B N 1
ATOM 723 C CA . GLU B 1 17 ? 3.641 -23.688 -6.555 1 98.56 17 GLU B CA 1
ATOM 724 C C . GLU B 1 17 ? 4.578 -22.812 -5.738 1 98.56 17 GLU B C 1
ATOM 726 O O . GLU B 1 17 ? 4.137 -22.094 -4.832 1 98.56 17 GLU B O 1
ATOM 731 N N . ILE B 1 18 ? 5.777 -22.797 -6.055 1 98.69 18 ILE B N 1
ATOM 732 C CA . ILE B 1 18 ? 6.77 -21.969 -5.383 1 98.69 18 ILE B CA 1
ATOM 733 C C . ILE B 1 18 ? 6.465 -20.484 -5.629 1 98.69 18 ILE B C 1
ATOM 735 O O . ILE B 1 18 ? 6.438 -19.688 -4.695 1 98.69 18 ILE B O 1
ATOM 739 N N . ARG B 1 19 ? 6.188 -20.156 -6.898 1 98.62 19 ARG B N 1
ATOM 740 C CA . ARG B 1 19 ? 5.867 -18.781 -7.27 1 98.62 19 ARG B CA 1
ATOM 741 C C . ARG B 1 19 ? 4.625 -18.297 -6.531 1 98.62 19 ARG B C 1
ATOM 743 O O . ARG B 1 19 ? 4.609 -17.188 -6.004 1 98.62 19 ARG B O 1
ATOM 750 N N . THR B 1 20 ? 3.666 -19.078 -6.539 1 98.62 20 THR B N 1
ATOM 751 C CA . THR B 1 20 ? 2.42 -18.734 -5.867 1 98.62 20 THR B CA 1
ATOM 752 C C . THR B 1 20 ? 2.656 -18.5 -4.379 1 98.62 20 THR B C 1
ATOM 754 O O . THR B 1 20 ? 2.102 -17.562 -3.803 1 98.62 20 THR B O 1
ATOM 757 N N . ALA B 1 21 ? 3.49 -19.328 -3.793 1 98.62 21 ALA B N 1
ATOM 758 C CA . ALA B 1 21 ? 3.803 -19.172 -2.373 1 98.62 21 ALA B CA 1
ATOM 759 C C . ALA B 1 21 ? 4.535 -17.859 -2.109 1 98.62 21 ALA B C 1
ATOM 761 O O . ALA B 1 21 ? 4.227 -17.156 -1.149 1 98.62 21 ALA B O 1
ATOM 762 N N . LEU B 1 22 ? 5.43 -17.5 -2.922 1 98.69 22 LEU B N 1
ATOM 763 C CA . LEU B 1 22 ? 6.188 -16.25 -2.803 1 98.69 22 LEU B CA 1
ATOM 764 C C . LEU B 1 22 ? 5.277 -15.047 -3.004 1 98.69 22 LEU B C 1
ATOM 766 O O . LEU B 1 22 ? 5.371 -14.062 -2.264 1 98.69 22 LEU B O 1
ATOM 770 N N . GLN B 1 23 ? 4.434 -15.094 -3.91 1 98.69 23 GLN B N 1
ATOM 771 C CA . GLN B 1 23 ? 3.494 -14.008 -4.184 1 98.69 23 GLN B CA 1
ATOM 772 C C . GLN B 1 23 ? 2.51 -13.828 -3.031 1 98.69 23 GLN B C 1
ATOM 774 O O . GLN B 1 23 ? 2.139 -12.703 -2.695 1 98.69 23 GLN B O 1
ATOM 779 N N . ASP B 1 24 ? 2.158 -14.961 -2.496 1 98.62 24 ASP B N 1
ATOM 780 C CA . ASP B 1 24 ? 1.298 -14.891 -1.319 1 98.62 24 ASP B CA 1
ATOM 781 C C . ASP B 1 24 ? 1.97 -14.109 -0.193 1 98.62 24 ASP B C 1
ATOM 783 O O . ASP B 1 24 ? 1.336 -13.266 0.448 1 98.62 24 ASP B O 1
ATOM 787 N N . GLU B 1 25 ? 3.164 -14.406 0.023 1 98.75 25 GLU B N 1
ATOM 788 C CA . GLU B 1 25 ? 3.926 -13.719 1.06 1 98.75 25 GLU B CA 1
ATOM 789 C C . GLU B 1 25 ? 4.051 -12.227 0.75 1 98.75 25 GLU B C 1
ATOM 791 O O . GLU B 1 25 ? 3.889 -11.391 1.639 1 98.75 25 GLU B O 1
ATOM 796 N N . LEU B 1 26 ? 4.359 -11.891 -0.455 1 98.75 26 LEU B N 1
ATOM 797 C CA . LEU B 1 26 ? 4.488 -10.508 -0.887 1 98.75 26 LEU B CA 1
ATOM 798 C C . LEU B 1 26 ? 3.174 -9.758 -0.709 1 98.75 26 LEU B C 1
ATOM 800 O O . LEU B 1 26 ? 3.16 -8.625 -0.219 1 98.75 26 LEU B O 1
ATOM 804 N N . LEU B 1 27 ? 2.115 -10.383 -1.099 1 98.81 27 LEU B N 1
ATOM 805 C CA . LEU B 1 27 ? 0.786 -9.797 -0.969 1 98.81 27 LEU B CA 1
ATOM 806 C C . LEU B 1 27 ? 0.464 -9.492 0.491 1 98.81 27 LEU B C 1
ATOM 808 O O . LEU B 1 27 ? -0.062 -8.422 0.808 1 98.81 27 LEU B O 1
ATOM 812 N N . ALA B 1 28 ? 0.835 -10.445 1.312 1 98.75 28 ALA B N 1
ATOM 813 C CA . ALA B 1 28 ? 0.604 -10.25 2.742 1 98.75 28 ALA B CA 1
ATOM 814 C C . ALA B 1 28 ? 1.403 -9.062 3.273 1 98.75 28 ALA B C 1
ATOM 816 O O . ALA B 1 28 ? 0.869 -8.227 4 1 98.75 28 ALA B O 1
ATOM 817 N N . THR B 1 29 ? 2.578 -8.984 2.867 1 98.75 29 THR B N 1
ATOM 818 C CA . THR B 1 29 ? 3.465 -7.906 3.291 1 98.75 29 THR B CA 1
ATOM 819 C C . THR B 1 29 ? 2.951 -6.559 2.789 1 98.75 29 THR B C 1
ATOM 821 O O . THR B 1 29 ? 2.914 -5.586 3.543 1 98.75 29 THR B O 1
ATOM 824 N N . LEU B 1 30 ? 2.543 -6.5 1.593 1 98.75 30 LEU B N 1
ATOM 825 C CA . LEU B 1 30 ? 2.027 -5.262 1.012 1 98.75 30 LEU B CA 1
ATOM 826 C C . LEU B 1 30 ? 0.728 -4.844 1.691 1 98.75 30 LEU B C 1
ATOM 828 O O . LEU B 1 30 ? 0.5 -3.656 1.925 1 98.75 30 LEU B O 1
ATOM 832 N N . ASN B 1 31 ? -0.076 -5.766 1.987 1 98.88 31 ASN B N 1
ATOM 833 C CA . ASN B 1 31 ? -1.311 -5.461 2.703 1 98.88 31 ASN B CA 1
ATOM 834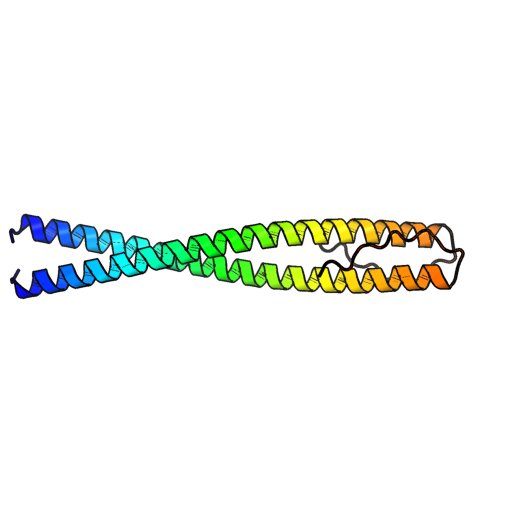 C C . ASN B 1 31 ? -1.03 -4.84 4.066 1 98.88 31 ASN B C 1
ATOM 836 O O . ASN B 1 31 ? -1.688 -3.875 4.461 1 98.88 31 ASN B O 1
ATOM 840 N N . ASP B 1 32 ? -0.102 -5.383 4.766 1 98.81 32 ASP B N 1
ATOM 841 C CA . ASP B 1 32 ? 0.308 -4.824 6.051 1 98.81 32 ASP B CA 1
ATOM 842 C C . ASP B 1 32 ? 0.843 -3.404 5.883 1 98.81 32 ASP B C 1
ATOM 844 O O . ASP B 1 32 ? 0.544 -2.523 6.695 1 98.81 32 ASP B O 1
ATOM 848 N N . THR B 1 33 ? 1.664 -3.176 4.887 1 98.88 33 THR B N 1
ATOM 849 C CA . THR B 1 33 ? 2.223 -1.863 4.582 1 98.88 33 THR B CA 1
ATOM 850 C C . THR B 1 33 ? 1.111 -0.85 4.32 1 98.88 33 THR B C 1
ATOM 852 O O . THR B 1 33 ? 1.129 0.253 4.871 1 98.88 33 THR B O 1
ATOM 855 N N . VAL B 1 34 ? 0.151 -1.234 3.527 1 98.88 34 VAL B N 1
ATOM 856 C CA . VAL B 1 34 ? -0.963 -0.355 3.186 1 98.88 34 VAL B CA 1
ATOM 857 C C . VAL B 1 34 ? -1.738 0.012 4.449 1 98.88 34 VAL B C 1
ATOM 859 O O . VAL B 1 34 ? -2.123 1.169 4.633 1 98.88 34 VAL B O 1
ATOM 862 N N . ALA B 1 35 ? -1.931 -0.87 5.332 1 98.88 35 ALA B N 1
ATOM 863 C CA . ALA B 1 35 ? -2.643 -0.62 6.582 1 98.88 35 ALA B CA 1
ATOM 864 C C . ALA B 1 35 ? -1.899 0.395 7.445 1 98.88 35 ALA B C 1
ATOM 866 O O . ALA B 1 35 ? -2.504 1.326 7.98 1 98.88 35 ALA B O 1
ATOM 867 N N . GLN B 1 36 ? -0.647 0.247 7.527 1 98.88 36 GLN B N 1
ATOM 868 C CA . GLN B 1 36 ? 0.18 1.154 8.312 1 98.88 36 GLN B CA 1
ATOM 869 C C . GLN B 1 36 ? 0.192 2.555 7.707 1 98.88 36 GLN B C 1
ATOM 871 O O . GLN B 1 36 ? 0.096 3.549 8.43 1 98.88 36 GLN B O 1
ATOM 876 N N . MET B 1 37 ? 0.308 2.527 6.402 1 98.88 37 MET B N 1
ATOM 877 C CA . MET B 1 37 ? 0.316 3.811 5.707 1 98.88 37 MET B CA 1
ATOM 878 C C . MET B 1 37 ? -1.022 4.523 5.867 1 98.88 37 MET B C 1
ATOM 880 O O . MET B 1 37 ? -1.064 5.746 6.031 1 98.88 37 MET B O 1
ATOM 884 N N . ARG B 1 38 ? -2.055 3.736 5.832 1 98.88 38 ARG B N 1
ATOM 885 C CA . ARG B 1 38 ? -3.385 4.297 6.039 1 98.88 38 ARG B CA 1
ATOM 886 C C . ARG B 1 38 ? -3.502 4.938 7.418 1 98.88 38 ARG B C 1
ATOM 888 O O . ARG B 1 38 ? -4.039 6.039 7.555 1 98.88 38 ARG B O 1
ATOM 895 N N . ASP B 1 39 ? -3.014 4.309 8.453 1 98.75 39 ASP B N 1
ATOM 896 C CA . ASP B 1 39 ? -3.023 4.844 9.812 1 98.75 39 ASP B CA 1
ATOM 897 C C . ASP B 1 39 ? -2.24 6.152 9.891 1 98.75 39 ASP B C 1
ATOM 899 O O . ASP B 1 39 ? -2.701 7.121 10.492 1 98.75 39 ASP B O 1
ATOM 903 N N . THR B 1 40 ? -1.116 6.098 9.258 1 98.81 40 THR B N 1
ATOM 904 C CA . THR B 1 40 ? -0.262 7.281 9.25 1 98.81 40 THR B CA 1
ATOM 905 C C . THR B 1 40 ? -0.951 8.445 8.539 1 98.81 40 THR B C 1
ATOM 907 O O . THR B 1 40 ? -0.921 9.578 9.016 1 98.81 40 THR B O 1
ATOM 910 N N . LEU B 1 41 ? -1.536 8.18 7.43 1 98.81 41 LEU B N 1
ATOM 911 C CA . LEU B 1 41 ? -2.254 9.188 6.656 1 98.81 41 LEU B CA 1
ATOM 912 C C . LEU B 1 41 ? -3.377 9.805 7.48 1 98.81 41 LEU B C 1
ATOM 914 O O . LEU B 1 41 ? -3.551 11.023 7.48 1 98.81 41 LEU B O 1
ATOM 918 N N . GLU B 1 42 ? -4.039 8.945 8.172 1 98.75 42 GLU B N 1
ATOM 919 C CA . GLU B 1 42 ? -5.141 9.406 9.008 1 98.75 42 GLU B CA 1
ATOM 920 C C . GLU B 1 42 ? -4.637 10.289 10.141 1 98.75 42 GLU B C 1
ATOM 922 O O . GLU B 1 42 ? -5.242 11.32 10.445 1 98.75 42 GLU B O 1
ATOM 927 N N . LEU B 1 43 ? -3.602 9.883 10.742 1 98.62 43 LEU B N 1
ATOM 928 C CA . LEU B 1 43 ? -3.002 10.656 11.82 1 98.62 43 LEU B CA 1
ATOM 929 C C . LEU B 1 43 ? -2.525 12.016 11.32 1 98.62 43 LEU B C 1
ATOM 931 O O . LEU B 1 43 ? -2.812 13.039 11.938 1 98.62 43 LEU B O 1
ATOM 935 N N . GLN B 1 44 ? -1.885 12.039 10.18 1 98.56 44 GLN B N 1
ATOM 936 C CA . GLN B 1 44 ? -1.391 13.297 9.617 1 98.56 44 GLN B CA 1
ATOM 937 C C . GLN B 1 44 ? -2.543 14.219 9.227 1 98.56 44 GLN B C 1
ATOM 939 O O . GLN B 1 44 ? -2.455 15.438 9.398 1 98.56 44 GLN B O 1
ATOM 944 N N . GLN B 1 45 ? -3.57 13.656 8.812 1 98.44 45 GLN B N 1
ATOM 945 C CA . GLN B 1 45 ? -4.746 14.438 8.453 1 98.44 45 GLN B CA 1
ATOM 946 C C . GLN B 1 45 ? -5.367 15.094 9.68 1 98.44 45 GLN B C 1
ATOM 948 O O . GLN B 1 45 ? -5.766 16.266 9.641 1 98.44 45 GLN B O 1
ATOM 953 N N . ALA B 1 46 ? -5.418 14.352 10.734 1 98 46 ALA B N 1
ATOM 954 C CA . ALA B 1 46 ? -5.938 14.883 11.992 1 98 46 ALA B CA 1
ATOM 955 C C . ALA B 1 46 ? -5.047 16 12.523 1 98 46 ALA B C 1
ATOM 957 O O . ALA B 1 46 ? -5.543 17.031 12.992 1 98 46 ALA B O 1
ATOM 958 N N . GLN B 1 47 ? -3.818 15.805 12.438 1 98.12 47 GLN B N 1
ATOM 959 C CA . GLN B 1 47 ? -2.854 16.812 12.867 1 98.12 47 GLN B CA 1
ATOM 960 C C . GLN B 1 47 ? -2.99 18.094 12.047 1 98.12 47 GLN B C 1
ATOM 962 O O . GLN B 1 47 ? -2.941 19.203 12.594 1 98.12 47 GLN B O 1
ATOM 967 N N . LEU B 1 48 ? -3.195 17.969 10.789 1 97.62 48 LEU B N 1
ATOM 968 C CA . LEU B 1 48 ? -3.385 19.109 9.906 1 97.62 48 LEU B CA 1
ATOM 969 C C . LEU B 1 48 ? -4.641 19.891 10.281 1 97.62 48 LEU B C 1
ATOM 971 O O . LEU B 1 48 ? -4.613 21.125 10.367 1 97.62 48 LEU B O 1
ATOM 975 N N . ARG B 1 49 ? -5.637 19.141 10.531 1 96.81 49 ARG B N 1
ATOM 976 C CA . ARG B 1 49 ? -6.895 19.766 10.914 1 96.81 49 ARG B CA 1
ATOM 977 C C . ARG B 1 49 ? -6.734 20.562 12.203 1 96.81 49 ARG B C 1
ATOM 979 O O . ARG B 1 49 ? -7.215 21.703 12.305 1 96.81 49 ARG B O 1
ATOM 986 N N . LEU B 1 50 ? -6.094 19.969 13.102 1 94.88 50 LEU B N 1
ATOM 987 C CA . LEU B 1 50 ? -5.867 20.625 14.391 1 94.88 50 LEU B CA 1
ATOM 988 C C . LEU B 1 50 ? -5.035 21.891 14.219 1 94.88 50 LEU B C 1
ATOM 990 O O . LEU B 1 50 ? -5.375 22.938 14.773 1 94.88 50 LEU B O 1
ATOM 994 N N . LEU B 1 51 ? -4.066 21.906 13.398 1 92.75 51 LEU B N 1
ATOM 995 C CA . LEU B 1 51 ? -3.17 23.031 13.195 1 92.75 51 LEU B CA 1
ATOM 996 C C . LEU B 1 51 ? -3.871 24.156 12.43 1 92.75 51 LEU B C 1
ATOM 998 O O . LEU B 1 51 ? -3.652 25.344 12.703 1 92.75 51 LEU B O 1
ATOM 1002 N N . TYR B 1 52 ? -4.699 23.734 11.57 1 91.88 52 TYR B N 1
ATOM 1003 C CA . TYR B 1 52 ? -5.465 24.719 10.82 1 91.88 52 TYR B CA 1
ATOM 1004 C C . TYR B 1 52 ? -6.402 25.5 11.742 1 91.88 52 TYR B C 1
ATOM 1006 O O . TYR B 1 52 ? -6.496 26.719 11.656 1 91.88 52 TYR B O 1
ATOM 1014 N N . ARG B 1 53 ? -7.004 24.844 12.641 1 89.56 53 ARG B N 1
ATOM 1015 C CA . ARG B 1 53 ? -7.898 25.484 13.602 1 89.56 53 ARG B CA 1
ATOM 1016 C C . ARG B 1 53 ? -7.133 26.453 14.5 1 89.56 53 ARG B C 1
ATOM 1018 O O . ARG B 1 53 ? -7.621 27.547 14.797 1 89.56 53 ARG B O 1
ATOM 1025 N N . ARG B 1 54 ? -5.949 26.062 14.812 1 85.81 54 ARG B N 1
ATOM 1026 C CA . ARG B 1 54 ? -5.117 26.906 15.672 1 85.81 54 ARG B CA 1
ATOM 1027 C C . ARG B 1 54 ? -4.715 28.188 14.953 1 85.81 54 ARG B C 1
ATOM 1029 O O . ARG B 1 54 ? -4.77 29.281 15.531 1 85.81 54 ARG B O 1
ATOM 1036 N N . VAL B 1 55 ? -4.348 28.078 13.742 1 84.5 55 VAL B N 1
ATOM 1037 C CA . VAL B 1 55 ? -3.926 29.219 12.945 1 84.5 55 VAL B CA 1
ATOM 1038 C C . VAL B 1 55 ? -5.109 30.156 12.727 1 84.5 55 VAL B C 1
ATOM 1040 O O . VAL B 1 55 ? -4.965 31.391 12.82 1 84.5 55 VAL B O 1
ATOM 1043 N N . GLU B 1 56 ? -6.199 29.578 12.562 1 84.38 56 GLU B N 1
ATOM 1044 C CA . GLU B 1 56 ? -7.41 30.359 12.344 1 84.38 56 GLU B CA 1
ATOM 1045 C C . GLU B 1 56 ? -7.805 31.125 13.602 1 84.38 56 GLU B C 1
ATOM 1047 O O . GLU B 1 56 ? -8.172 32.312 13.523 1 84.38 56 GLU B O 1
ATOM 1052 N N . GLN B 1 57 ? -7.652 30.609 14.766 1 82.69 57 GLN B N 1
ATOM 1053 C CA . GLN B 1 57 ? -7.984 31.219 16.047 1 82.69 57 GLN B CA 1
ATOM 1054 C C . GLN B 1 57 ? -7.027 32.375 16.375 1 82.69 57 GLN B C 1
ATOM 1056 O O . GLN B 1 57 ? -7.441 33.406 16.906 1 82.69 57 GLN B O 1
ATOM 1061 N N . GLN B 1 58 ? -5.828 32.344 15.984 1 78.94 58 GLN B N 1
ATOM 1062 C CA . GLN B 1 58 ? -4.82 33.375 16.234 1 78.94 58 GLN B CA 1
ATOM 1063 C C . GLN B 1 58 ? -5.004 34.562 15.305 1 78.94 58 GLN B C 1
ATOM 1065 O O . GLN B 1 58 ? -4.727 35.688 15.68 1 78.94 58 GLN B O 1
ATOM 1070 N N . ASN B 1 59 ? -5.473 34.281 14.227 1 76.56 59 ASN B N 1
ATOM 1071 C CA . ASN B 1 59 ? -5.73 35.344 13.273 1 76.56 59 ASN B CA 1
ATOM 1072 C C . ASN B 1 59 ? -6.941 36.188 13.688 1 76.56 59 ASN B C 1
ATOM 1074 O O . ASN B 1 59 ? -7.004 37.375 13.398 1 76.56 59 ASN B O 1
ATOM 1078 N N . ASP B 1 60 ? -7.938 35.719 14.352 1 74.94 60 ASP B N 1
ATOM 1079 C CA . ASP B 1 60 ? -9.141 36.406 14.797 1 74.94 60 ASP B CA 1
ATOM 1080 C C . ASP B 1 60 ? -8.852 37.312 16 1 74.94 60 ASP B C 1
ATOM 1082 O O . ASP B 1 60 ? -9.469 38.344 16.156 1 74.94 60 ASP B O 1
ATOM 1086 N N . ASN B 1 61 ? -7.941 37 17.031 1 60.66 61 ASN B N 1
ATOM 1087 C CA . ASN B 1 61 ? -7.672 37.75 18.234 1 60.66 61 ASN B CA 1
ATOM 1088 C C . ASN B 1 61 ? -6.688 38.906 17.969 1 60.66 61 ASN B C 1
ATOM 1090 O O . ASN B 1 61 ? -6.52 39.781 18.812 1 60.66 61 ASN B O 1
ATOM 1094 N N . GLY B 1 62 ? -5.832 39 16.812 1 57.12 62 GLY B N 1
ATOM 1095 C CA . GLY B 1 62 ? -4.961 40.062 16.391 1 57.12 62 GLY B CA 1
ATOM 1096 C C . GLY B 1 62 ? -5.211 40.531 14.961 1 57.12 62 GLY B C 1
ATOM 1097 O O . GLY B 1 62 ? -6.105 40 14.289 1 57.12 62 GLY B O 1
ATOM 1098 N N . ALA B 1 63 ? -4.312 41.625 14.133 1 52.38 63 ALA B N 1
ATOM 1099 C CA . ALA B 1 63 ? -4.391 42.156 12.773 1 52.38 63 ALA B CA 1
ATOM 1100 C C . ALA B 1 63 ? -4.391 41.031 11.742 1 52.38 63 ALA B C 1
ATOM 1102 O O . ALA B 1 63 ? -3.809 39.969 11.977 1 52.38 63 ALA B O 1
ATOM 1103 N N . PRO B 1 64 ? -5.312 41 10.68 1 48.41 64 PRO B N 1
ATOM 1104 C CA . PRO B 1 64 ? -5.578 40.031 9.625 1 48.41 64 PRO B CA 1
ATOM 1105 C C . PRO B 1 64 ? -4.305 39.406 9.047 1 48.41 64 PRO B C 1
ATOM 1107 O O . PRO B 1 64 ? -3.494 40.125 8.445 1 48.41 64 PRO B O 1
ATOM 1110 N N . ALA B 1 65 ? -3.424 38.812 9.742 1 47.28 65 ALA B N 1
ATOM 1111 C CA . ALA B 1 65 ? -2.311 38.25 8.969 1 47.28 65 ALA B CA 1
ATOM 1112 C C . ALA B 1 65 ? -2.811 37.531 7.723 1 47.28 65 ALA B C 1
ATOM 1114 O O . ALA B 1 65 ? -3.928 37 7.707 1 47.28 65 ALA B O 1
ATOM 1115 N N . ALA B 1 66 ? -2.379 37.844 6.488 1 45.47 66 ALA B N 1
ATOM 1116 C CA . ALA B 1 66 ? -2.652 37.281 5.168 1 45.47 66 ALA B CA 1
ATOM 1117 C C . ALA B 1 66 ? -2.553 35.75 5.195 1 45.47 66 ALA B C 1
ATOM 1119 O O . ALA B 1 66 ? -1.459 35.219 5.09 1 45.47 66 ALA B O 1
ATOM 1120 N N . VAL B 1 67 ? -3.213 35.062 5.969 1 45.38 67 VAL B N 1
ATOM 1121 C CA . VAL B 1 67 ? -3.18 33.625 6.109 1 45.38 67 VAL B CA 1
ATOM 1122 C C . VAL B 1 67 ? -3.443 32.969 4.758 1 45.38 67 VAL B C 1
ATOM 1124 O O . VAL B 1 67 ? -4.496 33.188 4.148 1 45.38 67 VAL B O 1
ATOM 1127 N N . ALA B 1 68 ? -2.463 32.719 3.986 1 44.56 68 ALA B N 1
ATOM 1128 C CA . ALA B 1 68 ? -2.656 32 2.73 1 44.56 68 ALA B CA 1
ATOM 1129 C C . ALA B 1 68 ? -3.559 30.781 2.932 1 44.56 68 ALA B C 1
ATOM 1131 O O . ALA B 1 68 ? -3.398 30.047 3.9 1 44.56 68 ALA B O 1
ATOM 1132 N N . GLU B 1 69 ? -4.797 30.656 2.406 1 44.44 69 GLU B N 1
ATOM 1133 C CA . GLU B 1 69 ? -5.805 29.609 2.303 1 44.44 69 GLU B CA 1
ATOM 1134 C C . GLU B 1 69 ? -5.168 28.25 1.971 1 44.44 69 GLU B C 1
ATOM 1136 O O . GLU B 1 69 ? -4.629 28.078 0.878 1 44.44 69 GLU B O 1
ATOM 1141 N N . ILE B 1 70 ? -4.508 27.578 2.854 1 45 70 ILE B N 1
ATOM 1142 C CA . ILE B 1 70 ? -4.152 26.203 2.523 1 45 70 ILE B CA 1
ATOM 1143 C C . ILE B 1 70 ? -5.406 25.422 2.152 1 45 70 ILE B C 1
ATOM 1145 O O . ILE B 1 70 ? -6.328 25.281 2.965 1 45 70 ILE B O 1
ATOM 1149 N N . PRO B 1 71 ? -5.668 25.234 0.85 1 40.31 71 PRO B N 1
ATOM 1150 C CA . PRO B 1 71 ? -6.867 24.469 0.511 1 40.31 71 PRO B CA 1
ATOM 1151 C C . PRO B 1 71 ? -6.969 23.156 1.291 1 40.31 71 PRO B C 1
ATOM 1153 O O . PRO B 1 71 ? -5.949 22.578 1.653 1 40.31 71 PRO B O 1
ATOM 1156 N N . PRO B 1 72 ? -8.141 22.906 1.964 1 38.97 72 PRO B N 1
ATOM 1157 C CA . PRO B 1 72 ? -8.453 21.688 2.729 1 38.97 72 PRO B CA 1
ATOM 1158 C C . PRO B 1 72 ? -8.055 20.406 1.997 1 38.97 72 PRO B C 1
ATOM 1160 O O . PRO B 1 72 ? -8.375 20.234 0.819 1 38.97 72 PRO B O 1
ATOM 1163 N N . HIS B 1 73 ? -6.75 20.078 1.97 1 46.19 73 HIS B N 1
ATOM 1164 C CA . HIS B 1 73 ? -6.488 18.828 1.256 1 46.19 73 HIS B CA 1
ATOM 1165 C C . HIS B 1 73 ? -7.477 17.734 1.668 1 46.19 73 HIS B C 1
ATOM 1167 O O . HIS B 1 73 ? -7.527 17.359 2.838 1 46.19 73 HIS B O 1
ATOM 1173 N N . TYR B 1 74 ? -8.547 17.578 0.978 1 34.16 74 TYR B N 1
ATOM 1174 C CA . TYR B 1 74 ? -9.375 16.375 1.123 1 34.16 74 TYR B CA 1
ATOM 1175 C C . TYR B 1 74 ? -8.516 15.117 1.098 1 34.16 74 TYR B C 1
ATOM 1177 O O . TYR B 1 74 ? -7.469 15.086 0.45 1 34.16 74 TYR B O 1
#

Solvent-accessible surface area (backbone atoms only — not comparable to full-atom values): 8528 Å² total; per-residue (Å²): 135,52,75,67,56,53,54,51,52,51,53,51,38,52,51,44,52,52,50,42,52,52,49,51,52,50,48,52,51,50,52,53,50,48,52,53,50,50,52,50,45,51,51,51,49,51,51,43,52,53,51,50,52,51,54,53,55,55,36,71,81,50,80,78,62,86,69,74,80,72,71,79,79,122,133,51,75,68,57,52,54,52,53,51,52,51,39,53,51,43,52,51,49,42,53,53,48,51,52,51,48,52,52,49,52,52,50,48,53,51,50,50,52,50,45,51,51,51,50,52,52,44,53,54,50,50,53,51,54,54,57,55,36,71,82,52,80,78,61,86,70,75,80,73,72,80,79,123

Organism: NCBI:txid211502